Protein AF-A0A1A9VNK5-F1 (afdb_monomer)

Radius of gyration: 23.57 Å; Cα contacts (8 Å, |Δi|>4): 187; chains: 1; bounding box: 44×46×79 Å

Secondary structure (DSSP, 8-state):
----------------------------------HHHHHHS-PPP--THHHHHHHTTT-EEEEEEEEEEEEEETTEEEEEEEEEEEEE-SSSEEEEEE--BSSHHHHHHHHHHHH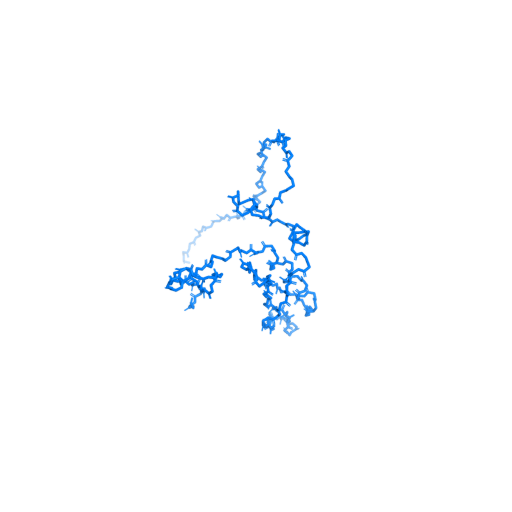HHT-EEPPEE-SSS--SS--EESS------TT-

Nearest PDB structures (foldseek):
  9f1c-assembly1_Ab  TM=9.960E-01  e=7.858E-16  Oryctolagus cuniculus
  7oyb-assembly1_C2  TM=9.937E-01  e=2.169E-15  Danio rerio
  7cpv-assembly1_SC  TM=9.924E-01  e=2.169E-15  Mus musculus
  7qiz-assembly1_EA  TM=9.984E-01  e=4.184E-15  Solanum lycopersicum
  6yal-assembly1_E  TM=9.822E-01  e=1.301E-14  Oryctolagus cuniculus

pLDDT: mean 79.2, std 21.65, range [33.06, 97.06]

Foldseek 3Di:
DDDDDDDDDDDPPDPPPPPDPDDPPPDPDDDPDDPVVCVVVVDQDDFLVVLCVHQVVQKDKDWPDKDWDWDQDPVGIQIKIWIWMWIDRVPFKIFIFIAIDSDPVVRSVNRVRRRSSRIDGADFADPDDGPDDGDHHPDDDDDDDPPD

InterPro domains:
  IPR000851 Small ribosomal subunit protein uS5 [PTHR13718] (36-147)
  IPR013810 Small ribosomal subunit protein uS5, N-terminal [PF00333] (59-123)
  IPR013810 Small ribosomal subunit protein uS5, N-terminal [PS50881] (59-122)
  IPR014721 Small ribosomal subunit protein uS5 domain 2-type fold, subgroup [G3DSA:3.30.230.10] (122-148)

Sequence (148 aa):
MADAASARGSFRAGFGSNGGRGGRGCGRGRGGGRREEVYLYSPPIKEFEIIDFFLGVALRDEVLKITPVQKPTHAGQRTRFKPFVATDDNNGRIGLGVKCNEEVATAIRGAIISAKLSLVPVQRGYWGNKIVKSHTVSCKVTGKCGSV

Solvent-accessible surface area (backbone atoms only — not comparable to full-atom values): 9484 Å² total; per-residue (Å²): 134,88,86,88,85,82,87,79,88,80,82,80,85,72,85,77,83,78,87,70,90,74,76,86,77,84,72,91,69,94,65,91,73,56,79,65,54,54,66,73,70,59,66,86,66,87,57,47,64,63,52,42,74,74,40,55,89,57,58,46,80,46,77,77,48,76,43,82,46,74,45,84,51,97,86,52,70,51,62,28,27,34,30,35,26,39,30,33,50,94,76,42,39,45,14,60,8,74,27,72,28,76,45,63,70,63,8,45,56,51,5,48,50,43,5,55,53,48,56,42,78,52,76,65,18,47,91,69,75,90,64,88,72,66,81,36,61,64,63,98,80,88,79,80,62,90,96,76

Structure (mmCIF, N/CA/C/O backbone):
data_AF-A0A1A9VNK5-F1
#
_entry.id   AF-A0A1A9VNK5-F1
#
loop_
_atom_site.group_PDB
_atom_site.id
_atom_site.type_symbol
_atom_site.label_atom_id
_atom_site.label_alt_id
_atom_site.label_comp_id
_atom_site.label_asym_id
_atom_site.label_entity_id
_atom_site.label_seq_id
_atom_site.pdbx_PDB_ins_code
_atom_site.Cartn_x
_atom_site.Cartn_y
_atom_site.Cartn_z
_atom_site.occupancy
_atom_site.B_iso_or_equiv
_atom_site.auth_seq_id
_atom_site.auth_comp_id
_atom_site.auth_asym_id
_atom_site.auth_atom_id
_atom_site.pdbx_PDB_model_num
ATOM 1 N N . MET A 1 1 ? 2.989 29.099 52.408 1.00 38.97 1 MET A N 1
ATOM 2 C CA . MET A 1 1 ? 4.457 29.231 52.375 1.00 38.97 1 MET A CA 1
ATOM 3 C C . MET A 1 1 ? 4.878 28.957 50.936 1.00 38.97 1 MET A C 1
ATOM 5 O O . MET A 1 1 ? 4.840 27.799 50.555 1.00 38.97 1 MET A O 1
ATOM 9 N N . ALA A 1 2 ? 5.130 30.049 50.187 1.00 41.69 2 ALA A N 1
ATOM 10 C CA . ALA A 1 2 ? 5.608 30.194 48.791 1.00 41.69 2 ALA A CA 1
ATOM 11 C C . ALA A 1 2 ? 4.803 29.504 47.658 1.00 41.69 2 ALA A C 1
ATOM 13 O O . ALA A 1 2 ? 4.429 28.350 47.785 1.00 41.69 2 ALA A O 1
ATOM 14 N N . ASP A 1 3 ? 4.538 30.082 46.484 1.00 35.25 3 ASP A N 1
ATOM 15 C CA . ASP A 1 3 ? 4.546 31.457 45.955 1.00 35.25 3 ASP A CA 1
ATOM 16 C C . ASP A 1 3 ? 3.762 31.427 44.613 1.00 35.25 3 ASP A C 1
ATOM 18 O O . ASP A 1 3 ? 3.520 30.355 44.053 1.00 35.25 3 ASP A O 1
ATOM 22 N N . ALA A 1 4 ? 3.337 32.585 44.115 1.00 42.12 4 ALA A N 1
ATOM 23 C CA . ALA A 1 4 ? 2.458 32.783 42.965 1.00 42.12 4 ALA A CA 1
ATOM 24 C C . ALA A 1 4 ? 3.218 33.157 41.673 1.00 42.12 4 ALA A C 1
ATOM 26 O O . ALA A 1 4 ? 4.243 33.821 41.737 1.00 42.12 4 ALA A O 1
ATOM 27 N N . ALA A 1 5 ? 2.662 32.811 40.499 1.00 43.41 5 ALA A N 1
ATOM 28 C CA . ALA A 1 5 ? 2.677 33.583 39.231 1.00 43.41 5 ALA A CA 1
ATOM 29 C C . ALA A 1 5 ? 2.078 32.705 38.107 1.00 43.41 5 ALA A C 1
ATOM 31 O O . ALA A 1 5 ? 2.566 31.618 37.833 1.00 43.41 5 ALA A O 1
ATOM 32 N N . SER A 1 6 ? 0.888 33.008 37.584 1.00 36.97 6 SER A N 1
ATOM 33 C CA . SER A 1 6 ? 0.555 34.000 36.543 1.00 36.97 6 SER A CA 1
ATOM 34 C C . SER A 1 6 ? 0.582 33.436 35.113 1.00 36.97 6 SER A C 1
ATOM 36 O O . SER A 1 6 ? 1.625 33.116 34.560 1.00 36.97 6 SER A O 1
ATOM 38 N N . ALA A 1 7 ? -0.629 33.368 34.551 1.00 44.34 7 ALA A N 1
ATOM 39 C CA . ALA A 1 7 ? -1.023 33.617 33.166 1.00 44.34 7 ALA A CA 1
ATOM 40 C C . ALA A 1 7 ? -0.146 33.093 32.010 1.00 44.34 7 ALA A C 1
ATOM 42 O O . ALA A 1 7 ? 0.951 33.581 31.758 1.00 44.34 7 ALA A O 1
ATOM 43 N N . ARG A 1 8 ? -0.773 32.302 31.128 1.00 39.28 8 ARG A N 1
ATOM 44 C CA . ARG A 1 8 ? -1.195 32.772 29.789 1.00 39.28 8 ARG A CA 1
ATOM 45 C C . ARG A 1 8 ? -1.955 31.675 29.045 1.00 39.28 8 ARG A C 1
ATOM 47 O O . ARG A 1 8 ? -1.444 30.584 28.810 1.00 39.28 8 ARG A O 1
ATOM 54 N N . GLY A 1 9 ? -3.179 32.005 28.638 1.00 37.31 9 GLY A N 1
ATOM 55 C CA . GLY A 1 9 ? -3.909 31.241 27.639 1.00 37.31 9 GLY A CA 1
ATOM 56 C C . GLY A 1 9 ? -3.105 31.179 26.344 1.00 37.31 9 GLY A C 1
ATOM 57 O O . GLY A 1 9 ? -2.589 32.189 25.870 1.00 37.31 9 GLY A O 1
ATOM 58 N N . SER A 1 10 ? -3.002 29.985 25.775 1.00 39.84 10 SER A N 1
ATOM 59 C CA . SER A 1 10 ? -2.460 29.796 24.436 1.00 39.84 10 SER A CA 1
ATOM 60 C C . SER A 1 10 ? -3.627 29.610 23.479 1.00 39.84 10 SER A C 1
ATOM 62 O O . SER A 1 10 ? -4.047 28.494 23.181 1.00 39.84 10 SER A O 1
ATOM 64 N N . PHE A 1 11 ? -4.161 30.735 23.004 1.00 37.94 11 PHE A N 1
ATOM 65 C CA . PHE A 1 11 ? -4.847 30.776 21.722 1.00 37.94 11 PHE A CA 1
ATOM 66 C C . PHE A 1 11 ? -3.911 30.183 20.660 1.00 37.94 11 PHE A C 1
ATOM 68 O O . PHE A 1 11 ? -2.847 30.731 20.383 1.00 37.94 11 PHE A O 1
ATOM 75 N N . ARG A 1 12 ? -4.317 29.078 20.033 1.00 36.19 12 ARG A N 1
ATOM 76 C CA . ARG A 1 12 ? -3.817 28.687 18.709 1.00 36.19 12 ARG A CA 1
ATOM 77 C C . ARG A 1 12 ? -4.973 28.702 17.715 1.00 36.19 12 ARG A C 1
ATOM 79 O O . ARG A 1 12 ? -5.332 27.699 17.113 1.00 36.19 12 ARG A O 1
ATOM 86 N N . ALA A 1 13 ? -5.539 29.893 17.543 1.00 37.50 13 ALA A N 1
ATOM 87 C CA . ALA A 1 13 ? -6.076 30.293 16.255 1.00 37.50 13 ALA A CA 1
ATOM 88 C C . ALA A 1 13 ? -4.872 30.677 15.385 1.00 37.50 13 ALA A C 1
ATOM 90 O O . ALA A 1 13 ? -4.235 31.704 15.591 1.00 37.50 13 ALA A O 1
ATOM 91 N N . GLY A 1 14 ? -4.522 29.790 14.463 1.00 33.06 14 GLY A N 1
ATOM 92 C CA . GLY A 1 14 ? -3.536 30.023 13.417 1.00 33.06 14 GLY A CA 1
ATOM 93 C C . GLY A 1 14 ? -4.139 29.586 12.095 1.00 33.06 14 GLY A C 1
ATOM 94 O O . GLY A 1 14 ? -3.686 28.611 11.503 1.00 33.06 14 GLY A O 1
ATOM 95 N N . PHE A 1 15 ? -5.205 30.270 11.671 1.00 39.38 15 PHE A N 1
ATOM 96 C CA . PHE A 1 15 ? -5.666 30.247 10.286 1.00 39.38 15 PHE A CA 1
ATOM 97 C C . PHE A 1 15 ? -4.576 30.930 9.454 1.00 39.38 15 PHE A C 1
ATOM 99 O O . PHE A 1 15 ? -4.556 32.146 9.285 1.00 39.38 15 PHE A O 1
ATOM 106 N N . GLY A 1 16 ? -3.600 30.139 9.015 1.00 33.81 16 GLY A N 1
ATOM 107 C CA . GLY A 1 16 ? -2.588 30.568 8.065 1.00 33.81 16 GLY A CA 1
ATOM 108 C C . GLY A 1 16 ? -3.236 30.765 6.703 1.00 33.81 16 GLY A C 1
ATOM 109 O O . GLY A 1 16 ? -3.344 29.829 5.914 1.00 33.81 16 GLY A O 1
ATOM 110 N N . SER A 1 17 ? -3.670 31.990 6.432 1.00 47.28 17 SER A N 1
ATOM 111 C CA . SER A 1 17 ? -3.918 32.490 5.089 1.00 47.28 17 SER A CA 1
ATOM 112 C C . SER A 1 17 ? -2.603 32.469 4.310 1.00 47.28 17 SER A C 1
ATOM 114 O O . SER A 1 17 ? -1.828 33.420 4.381 1.00 47.28 17 SER A O 1
ATOM 116 N N . ASN A 1 18 ? -2.342 31.391 3.567 1.00 42.06 18 ASN A N 1
ATOM 117 C CA . ASN A 1 18 ? -1.292 31.390 2.553 1.00 42.06 18 ASN A CA 1
ATOM 118 C C . ASN A 1 18 ? -1.931 31.553 1.172 1.00 42.06 18 ASN A C 1
ATOM 120 O O . ASN A 1 18 ? -2.059 30.621 0.380 1.00 42.06 18 ASN A O 1
ATOM 124 N N . GLY A 1 19 ? -2.382 32.783 0.923 1.00 41.88 19 GLY A N 1
ATOM 125 C CA . GLY A 1 19 ? -2.683 33.288 -0.408 1.00 41.88 19 GLY A CA 1
ATOM 126 C C . GLY A 1 19 ? -1.381 33.528 -1.166 1.00 41.88 19 GLY A C 1
ATOM 127 O O . GLY A 1 19 ? -0.920 34.658 -1.267 1.00 41.88 19 GLY A O 1
ATOM 128 N N . GLY A 1 20 ? -0.788 32.457 -1.690 1.00 38.09 20 GLY A N 1
ATOM 129 C CA . GLY A 1 20 ? 0.309 32.514 -2.649 1.00 38.09 20 GLY A CA 1
ATOM 130 C C . GLY A 1 20 ? -0.223 32.238 -4.049 1.00 38.09 20 GLY A C 1
ATOM 131 O O . GLY A 1 20 ? -0.506 31.094 -4.395 1.00 38.09 20 GLY A O 1
ATOM 132 N N . ARG A 1 21 ? -0.379 33.294 -4.852 1.00 47.50 21 ARG A N 1
ATOM 133 C CA . ARG A 1 21 ? -0.695 33.225 -6.285 1.00 47.50 21 ARG A CA 1
ATOM 134 C C . ARG A 1 21 ? 0.437 32.497 -7.025 1.00 47.50 21 ARG A C 1
ATOM 136 O O . ARG A 1 21 ? 1.391 33.127 -7.463 1.00 47.50 21 ARG A O 1
ATOM 143 N N . GLY A 1 22 ? 0.330 31.179 -7.168 1.00 38.03 22 GLY A N 1
ATOM 144 C CA . GLY A 1 22 ? 1.137 30.398 -8.106 1.00 38.03 22 GLY A CA 1
ATOM 145 C C . GLY A 1 22 ? 0.503 30.467 -9.491 1.00 38.03 22 GLY A C 1
ATOM 146 O O . GLY A 1 22 ? -0.639 30.050 -9.666 1.00 38.03 22 GLY A O 1
ATOM 147 N N . GLY A 1 23 ? 1.209 31.076 -10.443 1.00 39.81 23 GLY A N 1
ATOM 148 C CA . GLY A 1 23 ? 0.720 31.392 -11.781 1.00 39.81 23 GLY A CA 1
ATOM 149 C C . GLY A 1 23 ? 0.038 30.227 -12.498 1.00 39.81 23 GLY A C 1
ATOM 150 O O . GLY A 1 23 ? 0.507 29.090 -12.489 1.00 39.81 23 GLY A O 1
ATOM 151 N N . ARG A 1 24 ? -1.061 30.557 -13.185 1.00 43.25 24 ARG A N 1
ATOM 152 C CA . ARG A 1 24 ? -1.613 29.749 -14.271 1.00 43.25 24 ARG A CA 1
ATOM 153 C C . ARG A 1 24 ? -0.538 29.631 -15.347 1.00 43.25 24 ARG A C 1
ATOM 155 O O . ARG A 1 24 ? -0.402 30.509 -16.192 1.00 43.25 24 ARG A O 1
ATOM 162 N N . GLY A 1 25 ? 0.237 28.556 -15.289 1.00 35.00 25 GLY A N 1
ATOM 163 C CA . GLY A 1 25 ? 1.074 28.123 -16.392 1.00 35.00 25 GLY A CA 1
ATOM 164 C C . GLY A 1 25 ? 0.174 27.627 -17.514 1.00 35.00 25 GLY A C 1
ATOM 165 O O . GLY A 1 25 ? -0.201 26.460 -17.555 1.00 35.00 25 GLY A O 1
ATOM 166 N N . CYS A 1 26 ? -0.201 28.527 -18.419 1.00 38.31 26 CYS A N 1
ATOM 167 C CA . CYS A 1 26 ? -0.694 28.183 -19.745 1.00 38.31 26 CYS A CA 1
ATOM 168 C C . CYS A 1 26 ? 0.441 27.517 -20.538 1.00 38.31 26 CYS A C 1
ATOM 170 O O . CYS A 1 26 ? 1.117 28.150 -21.340 1.00 38.31 26 CYS A O 1
ATOM 172 N N . GLY A 1 27 ? 0.642 26.224 -20.300 1.00 37.56 27 GLY A N 1
ATOM 173 C CA . GLY A 1 27 ? 1.385 25.331 -21.177 1.00 37.56 27 GLY A CA 1
ATOM 174 C C . GLY A 1 27 ? 0.402 24.580 -22.062 1.00 37.56 27 GLY A C 1
ATOM 175 O O . GLY A 1 27 ? -0.044 23.491 -21.716 1.00 37.56 27 GLY A O 1
ATOM 176 N N . ARG A 1 28 ? 0.030 25.161 -23.207 1.00 47.16 28 ARG A N 1
ATOM 177 C CA . ARG A 1 28 ? -0.525 24.369 -24.309 1.00 47.16 28 ARG A CA 1
ATOM 178 C C . ARG A 1 28 ? 0.592 23.453 -24.804 1.00 47.16 28 ARG A C 1
ATOM 180 O O . ARG A 1 28 ? 1.522 23.922 -25.447 1.00 47.16 28 ARG A O 1
ATOM 187 N N . GLY A 1 29 ? 0.481 22.165 -24.516 1.00 35.88 29 GLY A N 1
ATOM 188 C CA . GLY A 1 29 ? 1.389 21.140 -25.010 1.00 35.88 29 GLY A CA 1
ATOM 189 C C . GLY A 1 29 ? 0.609 19.859 -25.236 1.00 35.88 29 GLY A C 1
ATOM 190 O O . GLY A 1 29 ? 0.185 19.205 -24.292 1.00 35.88 29 GLY A O 1
ATOM 191 N N . ARG A 1 30 ? 0.365 19.544 -26.506 1.00 50.28 30 ARG A N 1
ATOM 192 C CA . ARG A 1 30 ? -0.167 18.258 -26.952 1.00 50.28 30 ARG A CA 1
ATOM 193 C C . ARG A 1 30 ? 0.720 17.142 -26.399 1.00 50.28 30 ARG A C 1
ATOM 195 O O . ARG A 1 30 ? 1.907 17.115 -26.700 1.00 50.28 30 ARG A O 1
ATOM 202 N N . GLY A 1 31 ? 0.139 16.203 -25.672 1.00 39.22 31 GLY A N 1
ATOM 203 C CA . GLY A 1 31 ? 0.832 14.993 -25.261 1.00 39.22 31 GLY A CA 1
ATOM 204 C C . GLY A 1 31 ? -0.197 13.983 -24.808 1.00 39.22 31 GLY A C 1
ATOM 205 O O . GLY A 1 31 ? -0.764 14.124 -23.731 1.00 39.22 31 GLY A O 1
ATOM 206 N N . GLY A 1 32 ? -0.470 12.973 -25.632 1.00 43.72 32 GLY A N 1
ATOM 207 C CA . GLY A 1 32 ? -0.996 11.718 -25.107 1.00 43.72 32 GLY A CA 1
ATOM 208 C C . GLY A 1 32 ? 0.073 11.165 -24.171 1.00 43.72 32 GLY A C 1
ATOM 209 O O . GLY A 1 32 ? 0.999 10.500 -24.632 1.00 43.72 32 GLY A O 1
ATOM 210 N N . GLY A 1 33 ? 0.010 11.575 -22.902 1.00 46.78 33 GLY A N 1
ATOM 211 C CA . GLY A 1 33 ? 1.066 11.380 -21.917 1.00 46.78 33 GLY A CA 1
ATOM 212 C C . GLY A 1 33 ? 1.321 9.896 -21.736 1.00 46.78 33 GLY A C 1
ATOM 213 O O . GLY A 1 33 ? 0.445 9.144 -21.302 1.00 46.78 33 GLY A O 1
ATOM 214 N N . ARG A 1 34 ? 2.518 9.451 -22.115 1.00 62.47 34 ARG A N 1
ATOM 215 C CA . ARG A 1 34 ? 2.948 8.087 -21.818 1.00 62.47 34 ARG A CA 1
ATOM 216 C C . ARG A 1 34 ? 3.104 7.983 -20.308 1.00 62.47 34 ARG A C 1
ATOM 218 O O . ARG A 1 34 ? 3.606 8.894 -19.661 1.00 62.47 34 ARG A O 1
ATOM 225 N N . ARG A 1 35 ? 2.700 6.846 -19.750 1.00 67.06 35 ARG A N 1
ATOM 226 C CA . ARG A 1 35 ? 2.676 6.567 -18.302 1.00 67.06 35 ARG A CA 1
ATOM 227 C C . ARG A 1 35 ? 4.013 6.845 -17.603 1.00 67.06 35 ARG A C 1
ATOM 229 O O . ARG A 1 35 ? 4.033 7.132 -16.415 1.00 67.06 35 ARG A O 1
ATOM 236 N N . GLU A 1 36 ? 5.125 6.748 -18.331 1.00 72.06 36 GLU A N 1
ATOM 237 C CA . GLU A 1 36 ? 6.475 7.025 -17.828 1.00 72.06 36 GLU A CA 1
ATOM 238 C C . GLU A 1 36 ? 6.718 8.506 -17.499 1.00 72.06 36 GLU A C 1
ATOM 240 O O . GLU A 1 36 ? 7.490 8.810 -16.596 1.00 72.06 36 GLU A O 1
ATOM 245 N N . GLU A 1 37 ? 6.028 9.431 -18.164 1.00 76.69 37 GLU A N 1
ATOM 246 C CA . GLU A 1 37 ? 6.216 10.875 -17.994 1.00 76.69 37 GLU A CA 1
ATOM 247 C C . GLU A 1 37 ? 5.823 11.358 -16.589 1.00 76.69 37 GLU A C 1
ATOM 249 O O . GLU A 1 37 ? 6.484 12.220 -16.005 1.00 76.69 37 GLU A O 1
ATOM 254 N N . VAL A 1 38 ? 4.806 10.721 -16.001 1.00 83.12 38 VAL A N 1
ATOM 255 C CA . VAL A 1 38 ? 4.357 10.974 -14.623 1.00 83.12 38 VAL A CA 1
ATOM 256 C C . VAL A 1 38 ? 5.449 10.617 -13.611 1.00 83.12 38 VAL A C 1
ATOM 258 O O . VAL A 1 38 ? 5.593 11.284 -12.594 1.00 83.12 38 VAL A O 1
ATOM 261 N N . TYR A 1 39 ? 6.268 9.604 -13.883 1.00 82.38 39 TYR A N 1
ATOM 262 C CA . TYR A 1 39 ? 7.369 9.250 -12.986 1.00 82.38 39 TYR A CA 1
ATOM 263 C C . TYR A 1 39 ? 8.609 10.115 -13.224 1.00 82.38 39 TYR A C 1
ATOM 265 O O . TYR A 1 39 ? 9.337 10.407 -12.279 1.00 82.38 39 TYR A O 1
ATOM 273 N N . LEU A 1 40 ? 8.828 10.577 -14.460 1.00 86.50 40 LEU A N 1
ATOM 274 C CA . LEU A 1 40 ? 9.974 11.418 -14.814 1.00 86.50 40 LEU A CA 1
ATOM 275 C C . LEU A 1 40 ? 9.891 12.815 -14.193 1.00 86.50 40 LEU A C 1
ATOM 277 O O . LEU A 1 40 ? 10.866 13.285 -13.612 1.00 86.50 40 LEU A O 1
ATOM 281 N N . TYR A 1 41 ? 8.732 13.470 -14.282 1.00 85.25 41 TYR A N 1
ATOM 282 C CA . TYR A 1 41 ? 8.554 14.827 -13.752 1.00 85.25 41 TYR A CA 1
ATOM 283 C C . TYR A 1 41 ? 8.082 14.861 -12.295 1.00 85.25 41 TYR A C 1
ATOM 285 O O . TYR A 1 41 ? 7.947 15.938 -11.717 1.00 85.25 41 TYR A O 1
ATOM 293 N N . SER A 1 42 ? 7.821 13.690 -11.701 1.00 83.12 42 SER A N 1
ATOM 294 C CA . SER A 1 42 ? 7.344 13.527 -10.322 1.00 83.12 42 SER A CA 1
ATOM 295 C C . SER A 1 42 ? 6.171 14.443 -9.893 1.00 83.12 42 SER A C 1
ATOM 297 O O . SER A 1 42 ? 6.166 14.906 -8.746 1.00 83.12 42 SER A O 1
ATOM 299 N N . PRO A 1 43 ? 5.152 14.743 -10.735 1.00 87.25 43 PRO A N 1
ATOM 300 C CA . PRO A 1 43 ? 3.941 15.391 -10.250 1.00 87.25 43 PRO A CA 1
ATOM 301 C C . PRO A 1 43 ? 3.233 14.517 -9.196 1.00 87.25 43 PRO A C 1
ATOM 303 O O . PRO A 1 43 ? 3.129 13.300 -9.362 1.00 87.25 43 PRO A O 1
ATOM 306 N N . PRO A 1 44 ? 2.697 15.114 -8.117 1.00 87.50 44 PRO A N 1
ATOM 307 C CA . PRO A 1 44 ? 1.959 14.365 -7.109 1.00 87.50 44 PRO A CA 1
ATOM 308 C C . PRO A 1 44 ? 0.624 13.859 -7.672 1.00 87.50 44 PRO A C 1
ATOM 310 O O . PRO A 1 44 ? -0.247 14.654 -8.031 1.00 87.50 44 PRO A O 1
ATOM 313 N N . ILE A 1 45 ? 0.437 12.537 -7.691 1.00 88.44 45 ILE A N 1
ATOM 314 C CA . ILE A 1 45 ? -0.821 11.896 -8.091 1.00 88.44 45 ILE A CA 1
ATOM 315 C C . ILE A 1 45 ? -1.809 11.989 -6.924 1.00 88.44 45 ILE A C 1
ATOM 317 O O . ILE A 1 45 ? -1.555 11.471 -5.837 1.00 88.44 45 ILE A O 1
ATOM 321 N N . LYS A 1 46 ? -2.935 12.673 -7.136 1.00 89.56 46 LYS A N 1
ATOM 322 C CA . LYS A 1 46 ? -3.981 12.868 -6.112 1.00 89.56 46 LYS A CA 1
ATOM 323 C C . LYS A 1 46 ? -5.279 12.122 -6.410 1.00 89.56 46 LYS A C 1
ATOM 325 O O . LYS A 1 46 ? -6.113 11.981 -5.522 1.00 89.56 46 LYS A O 1
ATOM 330 N N . GLU A 1 47 ? -5.431 11.634 -7.634 1.00 91.62 47 GLU A N 1
ATOM 331 C CA . GLU A 1 47 ? -6.636 10.979 -8.132 1.00 91.62 47 GLU A CA 1
ATOM 332 C C . 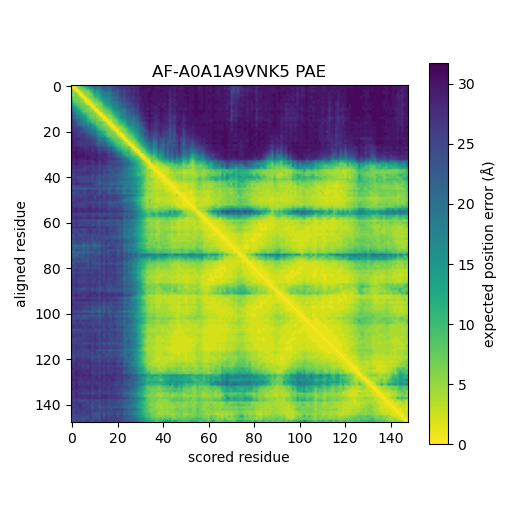GLU A 1 47 ? -6.282 9.560 -8.578 1.00 91.62 47 GLU A C 1
ATOM 334 O O . GLU A 1 47 ? -5.338 9.355 -9.343 1.00 91.62 47 GLU A O 1
ATOM 339 N N . PHE A 1 48 ? -7.023 8.567 -8.082 1.00 90.25 48 PHE A N 1
ATOM 340 C CA . PHE A 1 48 ? -6.782 7.161 -8.422 1.00 90.25 48 PHE A CA 1
ATOM 341 C C . PHE A 1 48 ? -7.248 6.824 -9.848 1.00 90.25 48 PHE A C 1
ATOM 343 O O . PHE A 1 48 ? -6.711 5.914 -10.472 1.00 90.25 48 PHE A O 1
ATOM 350 N N . GLU A 1 49 ? -8.197 7.595 -10.383 1.00 91.56 49 GLU A N 1
ATOM 351 C CA . GLU A 1 49 ? -8.761 7.441 -11.729 1.00 91.56 49 GLU A CA 1
ATOM 352 C C . GLU A 1 49 ? -7.696 7.592 -12.821 1.00 91.56 49 GLU A C 1
ATOM 354 O O . GLU A 1 49 ? -7.756 6.919 -13.846 1.00 91.56 49 GLU A O 1
ATOM 359 N N . ILE A 1 50 ? -6.664 8.407 -12.575 1.00 88.69 50 ILE A N 1
ATOM 360 C CA . ILE A 1 50 ? -5.514 8.563 -13.475 1.00 88.69 50 ILE A CA 1
ATOM 361 C C . ILE A 1 50 ? -4.808 7.213 -13.670 1.00 88.69 50 ILE A C 1
ATOM 363 O O . ILE A 1 50 ? -4.442 6.844 -14.784 1.00 88.69 50 ILE A O 1
ATOM 367 N N . ILE A 1 51 ? -4.641 6.445 -12.594 1.00 87.88 51 ILE A N 1
ATOM 368 C CA . ILE A 1 51 ? -3.976 5.139 -12.635 1.00 87.88 51 ILE A CA 1
ATOM 369 C C . ILE A 1 51 ? -4.878 4.092 -13.284 1.00 87.88 51 ILE A C 1
ATOM 371 O O . ILE A 1 51 ? -4.387 3.273 -14.059 1.00 87.88 51 ILE A O 1
ATOM 375 N N . ASP A 1 52 ? -6.188 4.166 -13.052 1.00 88.31 52 ASP A N 1
ATOM 376 C CA . ASP A 1 52 ? -7.161 3.282 -13.698 1.00 88.31 52 ASP A CA 1
ATOM 377 C C . ASP A 1 52 ? -7.245 3.529 -15.209 1.00 88.31 52 ASP A C 1
ATOM 379 O O . ASP A 1 52 ? -7.264 2.574 -15.986 1.00 88.31 52 ASP A O 1
ATOM 383 N N . PHE A 1 53 ? -7.179 4.789 -15.647 1.00 87.06 53 PHE A N 1
ATOM 384 C CA . PHE A 1 53 ? -7.098 5.144 -17.065 1.00 87.06 53 PHE A CA 1
ATOM 385 C C . PHE A 1 53 ? -5.856 4.544 -17.736 1.00 87.06 53 PHE A C 1
ATOM 387 O O . PHE A 1 53 ? -5.907 4.070 -18.872 1.00 87.06 53 PHE A O 1
ATOM 394 N N . PHE A 1 54 ? -4.726 4.535 -17.032 1.00 82.88 54 PHE A N 1
ATOM 395 C CA . PHE A 1 54 ? -3.478 4.032 -17.583 1.00 82.88 54 PHE A CA 1
ATOM 396 C C . PHE A 1 54 ? -3.333 2.508 -17.505 1.00 82.88 54 PHE A C 1
ATOM 398 O O . PHE A 1 54 ? -2.805 1.910 -18.442 1.00 82.88 54 PHE A O 1
ATOM 405 N N . LEU A 1 55 ? -3.742 1.875 -16.406 1.00 81.06 55 LEU A N 1
ATOM 406 C CA . LEU A 1 55 ? -3.365 0.499 -16.055 1.00 81.06 55 LEU A CA 1
ATOM 407 C C . LEU A 1 55 ? -4.555 -0.395 -15.670 1.00 81.06 55 LEU A C 1
ATOM 409 O O . LEU A 1 55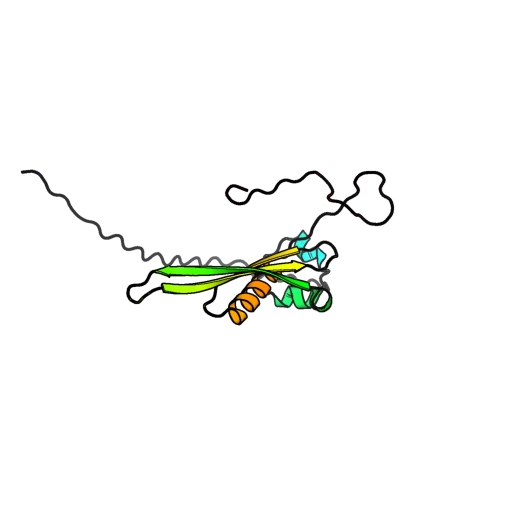 ? -4.340 -1.563 -15.349 1.00 81.06 55 LEU A O 1
ATOM 413 N N . GLY A 1 56 ? -5.793 0.106 -15.727 1.00 74.00 56 GLY A N 1
ATOM 414 C CA . GLY A 1 56 ? -6.969 -0.514 -15.101 1.00 74.00 56 GLY A CA 1
ATOM 415 C C . GLY A 1 56 ? -7.265 -1.970 -15.476 1.00 74.00 56 GLY A C 1
ATOM 416 O O . GLY A 1 56 ? -7.849 -2.686 -14.676 1.00 74.00 56 GLY A O 1
ATOM 417 N N . VAL A 1 57 ? -6.833 -2.446 -16.649 1.00 74.69 57 VAL A N 1
ATOM 418 C CA . VAL A 1 57 ? -7.053 -3.844 -17.084 1.00 74.69 57 VAL A CA 1
ATOM 419 C C . VAL A 1 57 ? -5.987 -4.808 -16.540 1.00 74.69 57 VAL A C 1
ATOM 421 O O . VAL A 1 57 ? -6.228 -6.007 -16.439 1.00 74.69 57 VAL A O 1
ATOM 424 N N . ALA A 1 58 ? -4.797 -4.306 -16.205 1.00 83.19 58 ALA A N 1
ATOM 425 C CA . ALA A 1 58 ? -3.647 -5.125 -15.815 1.00 83.19 58 ALA A CA 1
ATOM 426 C C . ALA A 1 58 ? -3.380 -5.138 -14.302 1.00 83.19 58 ALA A C 1
ATOM 428 O O . ALA A 1 58 ? -2.586 -5.957 -13.841 1.00 83.19 58 ALA A O 1
ATOM 429 N N . LEU A 1 59 ? -4.011 -4.235 -13.547 1.00 87.62 59 LEU A N 1
ATOM 430 C CA . LEU A 1 59 ? -3.839 -4.129 -12.101 1.00 87.62 59 LEU A CA 1
ATOM 431 C C . LEU A 1 59 ? -4.521 -5.294 -11.384 1.00 87.62 59 LEU A C 1
ATOM 433 O O . LEU A 1 59 ? -5.706 -5.561 -11.582 1.00 87.62 59 LEU A O 1
ATOM 437 N N . ARG A 1 60 ? -3.756 -5.967 -10.529 1.00 90.69 60 ARG A N 1
ATOM 438 C CA . ARG A 1 60 ? -4.246 -6.955 -9.573 1.00 90.69 60 ARG A CA 1
ATOM 439 C C . ARG A 1 60 ? -4.179 -6.354 -8.181 1.00 90.69 60 ARG A C 1
ATOM 441 O O . ARG A 1 60 ? -3.178 -5.742 -7.822 1.00 90.69 60 ARG A O 1
ATOM 448 N N . ASP A 1 61 ? -5.249 -6.548 -7.424 1.00 92.75 61 ASP A N 1
ATOM 449 C CA . ASP A 1 61 ? -5.362 -6.107 -6.040 1.00 92.75 61 ASP A CA 1
ATOM 450 C C . ASP A 1 61 ? -5.403 -7.339 -5.133 1.00 92.75 61 ASP A C 1
ATOM 452 O O . ASP A 1 61 ? -6.290 -8.186 -5.258 1.00 92.75 61 ASP A O 1
ATOM 456 N N . GLU A 1 62 ? -4.464 -7.430 -4.196 1.00 94.00 62 GLU A N 1
ATOM 457 C CA . GLU A 1 62 ? -4.368 -8.525 -3.235 1.00 94.00 62 GLU A CA 1
ATOM 458 C C . GLU A 1 62 ? -4.416 -7.996 -1.798 1.00 94.00 62 GLU A C 1
ATOM 460 O O . GLU A 1 62 ? -3.704 -7.065 -1.410 1.00 94.00 62 GLU A O 1
ATOM 465 N N . VAL A 1 63 ? -5.267 -8.602 -0.967 1.00 94.75 63 VAL A N 1
ATOM 466 C CA . VAL A 1 63 ? -5.350 -8.279 0.462 1.00 94.75 63 VAL A CA 1
ATOM 467 C C . VAL A 1 63 ? -4.348 -9.148 1.214 1.00 94.75 63 VAL A C 1
ATOM 469 O O . VAL A 1 63 ? -4.531 -10.355 1.326 1.00 94.75 63 VAL A O 1
ATOM 472 N N . LEU A 1 64 ? -3.308 -8.528 1.773 1.00 95.06 64 LEU A N 1
ATOM 473 C CA . LEU A 1 64 ? -2.238 -9.232 2.484 1.00 95.06 64 LEU A CA 1
ATOM 474 C C . LEU A 1 64 ? -2.693 -9.711 3.866 1.00 95.06 64 LEU A C 1
ATOM 476 O O . LEU A 1 64 ? -2.529 -10.869 4.240 1.00 95.06 64 LEU A O 1
ATOM 480 N N . LYS A 1 65 ? -3.236 -8.790 4.667 1.00 95.12 65 LYS A N 1
ATOM 481 C CA . LYS A 1 65 ? -3.695 -9.067 6.031 1.00 95.12 65 LYS A CA 1
ATOM 482 C C . LYS A 1 65 ? -4.741 -8.052 6.448 1.00 95.12 65 LYS A C 1
ATOM 484 O O . LYS A 1 65 ? -4.632 -6.870 6.131 1.00 95.12 65 LYS A O 1
ATOM 489 N N . ILE A 1 66 ? -5.710 -8.500 7.236 1.00 95.69 66 ILE A N 1
ATOM 490 C CA . ILE A 1 66 ? -6.669 -7.630 7.912 1.00 95.69 66 ILE A CA 1
ATOM 491 C C . ILE A 1 66 ? -6.363 -7.689 9.404 1.00 95.69 66 ILE A C 1
ATOM 493 O O . ILE A 1 66 ? -6.436 -8.757 10.010 1.00 95.69 66 ILE A O 1
ATOM 497 N N . THR A 1 67 ? -5.989 -6.559 10.006 1.00 95.69 67 THR A N 1
ATOM 498 C CA . THR A 1 67 ? -5.784 -6.478 11.456 1.00 95.69 67 THR A CA 1
ATOM 499 C C . THR A 1 67 ? -6.937 -5.728 12.123 1.00 95.69 67 THR A C 1
ATOM 501 O O . THR A 1 67 ? -7.234 -4.594 11.738 1.00 95.69 67 THR A O 1
ATOM 504 N N . PRO A 1 68 ? -7.609 -6.317 13.129 1.00 96.00 68 PRO A N 1
ATOM 505 C CA . PRO A 1 68 ? -8.523 -5.561 13.970 1.00 96.00 68 PRO A CA 1
ATOM 506 C C . PRO A 1 68 ? -7.710 -4.671 14.918 1.00 96.00 68 PRO A C 1
ATOM 508 O O . PRO A 1 68 ? -6.789 -5.127 15.593 1.00 96.00 68 PRO A O 1
ATOM 511 N N . VAL A 1 69 ? -8.050 -3.390 14.970 1.00 95.00 69 VAL A N 1
ATOM 512 C CA . VAL A 1 69 ? -7.479 -2.398 15.883 1.00 95.00 69 VAL A CA 1
ATOM 513 C C . VAL A 1 69 ? -8.589 -1.950 16.822 1.00 95.00 69 VAL A C 1
ATOM 515 O O . VAL A 1 69 ? -9.657 -1.541 16.369 1.00 95.00 69 VAL A O 1
ATOM 518 N N . GLN A 1 70 ? -8.353 -2.039 18.127 1.00 95.19 70 GLN A N 1
ATOM 519 C CA . GLN A 1 70 ? -9.371 -1.774 19.143 1.00 95.19 70 GLN A CA 1
ATOM 520 C C . GLN A 1 70 ? -8.979 -0.543 19.955 1.00 95.19 70 GLN A C 1
ATOM 522 O O . GLN A 1 70 ? -7.849 -0.446 20.433 1.00 95.19 70 GLN A O 1
ATOM 527 N N . LYS A 1 71 ? -9.904 0.412 20.086 1.00 94.12 71 LYS A N 1
ATOM 528 C CA . LYS A 1 71 ? -9.757 1.563 20.974 1.00 94.12 71 LYS A CA 1
ATOM 529 C C . LYS A 1 71 ? -10.677 1.370 22.184 1.00 94.12 71 LYS A C 1
ATOM 531 O O . LYS A 1 71 ? -11.892 1.302 21.982 1.00 94.12 71 LYS A O 1
ATOM 536 N N . PRO A 1 72 ? -10.145 1.350 23.416 1.00 96.62 72 PRO A N 1
ATOM 537 C CA . PRO A 1 72 ? -10.979 1.306 24.608 1.00 96.62 72 PRO A CA 1
ATOM 538 C C . PRO A 1 72 ? -11.812 2.578 24.731 1.00 96.62 72 PRO A C 1
ATOM 540 O O . PRO A 1 72 ? -11.342 3.689 24.466 1.00 96.62 72 PRO A O 1
ATOM 543 N N . THR A 1 73 ? -13.069 2.402 25.119 1.00 95.31 73 THR A N 1
ATOM 544 C CA . THR A 1 73 ? -14.026 3.474 25.394 1.00 95.31 73 THR A CA 1
ATOM 545 C C . THR A 1 73 ? -14.718 3.214 26.730 1.00 95.31 73 THR A C 1
ATOM 547 O O . THR A 1 73 ? -14.589 2.135 27.302 1.00 95.31 73 THR A O 1
ATOM 550 N N . HIS A 1 74 ? -15.462 4.198 27.238 1.00 95.00 74 HIS A N 1
ATOM 551 C CA . HIS A 1 74 ? -16.210 4.043 28.490 1.00 95.00 74 HIS A CA 1
ATOM 552 C C . HIS A 1 74 ? -17.291 2.949 28.396 1.00 95.00 74 HIS A C 1
ATOM 554 O O . HIS A 1 74 ? -17.565 2.259 29.370 1.00 95.00 74 HIS A O 1
ATOM 560 N N . ALA A 1 75 ? -17.870 2.753 27.207 1.00 91.25 75 ALA A N 1
ATOM 561 C CA . ALA A 1 75 ? -18.866 1.723 26.926 1.00 91.25 75 ALA A CA 1
ATOM 562 C C . ALA A 1 75 ? -18.265 0.602 26.054 1.00 91.25 75 ALA A C 1
ATOM 564 O O . ALA A 1 75 ? -18.685 0.379 24.922 1.00 91.25 75 ALA A O 1
ATOM 565 N N . GLY A 1 76 ? -17.241 -0.085 26.569 1.00 93.00 76 GLY A N 1
ATOM 566 C CA . GLY A 1 76 ? -16.608 -1.223 25.892 1.00 93.00 76 GLY A CA 1
ATOM 567 C C . GLY A 1 76 ? -15.511 -0.832 24.894 1.00 93.00 76 GLY A C 1
ATOM 568 O O . 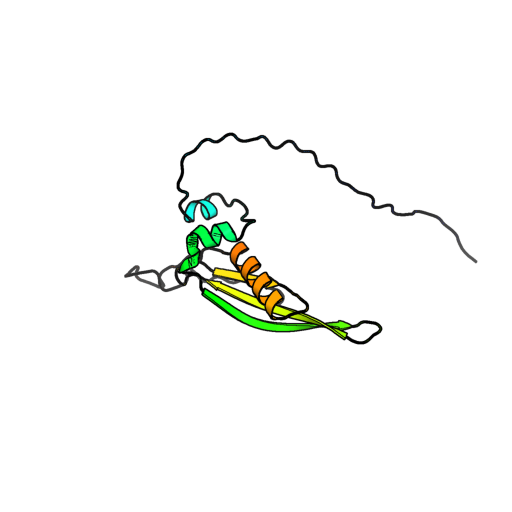GLY A 1 76 ? -14.820 0.174 25.060 1.00 93.00 76 GLY A O 1
ATOM 569 N N . GLN A 1 77 ? -15.303 -1.650 23.861 1.00 92.44 77 GLN A N 1
ATOM 570 C CA . GLN A 1 77 ? -14.227 -1.470 22.878 1.00 92.44 77 GLN A CA 1
ATOM 571 C C . GLN A 1 77 ? -14.796 -1.015 21.531 1.00 92.44 77 GLN A C 1
ATOM 573 O O . GLN A 1 77 ? -15.659 -1.683 20.967 1.00 92.44 77 GLN A O 1
ATOM 578 N N . ARG A 1 78 ? -14.272 0.081 20.967 1.00 93.88 78 ARG A N 1
ATO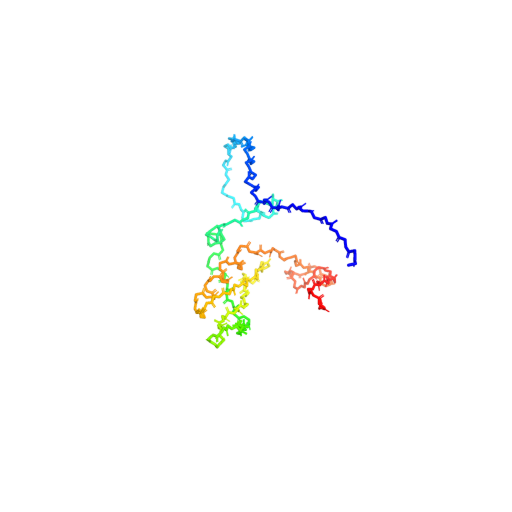M 579 C CA . ARG A 1 78 ? -14.555 0.467 19.578 1.00 93.88 78 ARG A CA 1
ATOM 580 C C . ARG A 1 78 ? -13.538 -0.201 18.664 1.00 93.88 78 ARG A C 1
ATOM 582 O O . ARG A 1 78 ? -12.361 0.168 18.662 1.00 93.88 78 ARG A O 1
ATOM 589 N N . THR A 1 79 ? -13.988 -1.179 17.892 1.00 94.50 79 THR A N 1
ATOM 590 C CA . THR A 1 79 ? -13.152 -1.916 16.943 1.00 94.50 79 THR A CA 1
ATOM 591 C C . THR A 1 79 ? -13.175 -1.246 15.568 1.00 94.50 79 THR A C 1
ATOM 593 O O . THR A 1 79 ? -14.174 -0.675 15.138 1.00 94.50 79 THR A O 1
ATOM 596 N N . ARG A 1 80 ? -12.034 -1.267 14.879 1.00 96.31 80 ARG A N 1
ATOM 597 C CA . ARG A 1 80 ? -11.895 -0.905 13.464 1.00 96.31 80 ARG A CA 1
ATOM 598 C C . ARG A 1 80 ? -11.028 -1.934 12.767 1.00 96.31 80 ARG A C 1
ATOM 600 O O . ARG A 1 80 ? -10.156 -2.535 13.388 1.00 96.31 80 ARG A O 1
ATOM 607 N N . PHE A 1 81 ? -11.206 -2.088 11.467 1.00 96.56 81 PHE A N 1
ATOM 608 C CA . PHE A 1 81 ? -10.399 -2.987 10.655 1.00 96.56 81 PHE A CA 1
ATOM 609 C C . PHE A 1 81 ? -9.380 -2.195 9.853 1.00 96.56 81 PHE A C 1
ATOM 611 O O . PHE A 1 81 ? -9.716 -1.203 9.202 1.00 96.56 81 PHE A O 1
ATOM 618 N N . LYS A 1 82 ? -8.125 -2.639 9.907 1.00 96.69 82 LYS A N 1
ATOM 619 C CA . LYS A 1 82 ? -7.003 -2.090 9.154 1.00 96.69 82 LYS A CA 1
ATOM 620 C C . LYS A 1 82 ? -6.500 -3.139 8.154 1.00 96.69 82 LYS A C 1
ATOM 622 O O .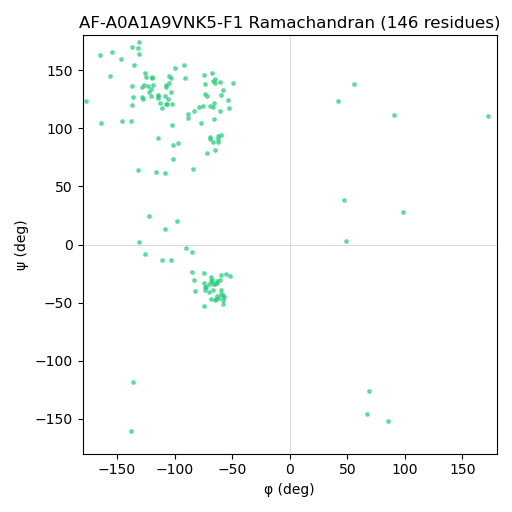 LYS A 1 82 ? -5.684 -3.986 8.519 1.00 96.69 82 LYS A O 1
ATOM 627 N N . PRO A 1 83 ? -7.012 -3.143 6.914 1.00 97.06 83 PRO A N 1
ATOM 628 C CA . PRO A 1 83 ? -6.464 -3.964 5.846 1.00 97.06 83 PRO A CA 1
ATOM 629 C C . PRO A 1 83 ? -5.144 -3.398 5.316 1.00 97.06 83 PRO A C 1
ATOM 631 O O . PRO A 1 83 ? -4.953 -2.182 5.225 1.00 97.06 83 PRO A O 1
ATOM 634 N N . PHE A 1 84 ? -4.269 -4.315 4.925 1.00 96.44 84 PHE A N 1
ATOM 635 C CA . PHE A 1 84 ? -3.091 -4.071 4.106 1.00 96.44 84 PHE A CA 1
ATOM 636 C C . PHE A 1 84 ? -3.368 -4.635 2.719 1.00 96.44 84 PHE A C 1
ATOM 638 O O . PHE A 1 84 ? -3.661 -5.825 2.591 1.00 96.44 84 PHE A O 1
ATOM 645 N N . VAL A 1 85 ? -3.300 -3.779 1.707 1.00 96.62 85 VAL A N 1
ATOM 646 C CA . VAL A 1 85 ? -3.558 -4.145 0.314 1.00 96.62 85 VAL A CA 1
ATOM 647 C C . VAL A 1 85 ? -2.314 -3.855 -0.508 1.00 96.62 85 VAL A C 1
ATOM 649 O O . VAL A 1 85 ? -1.717 -2.785 -0.366 1.00 96.62 85 VAL A O 1
ATOM 652 N N . ALA A 1 86 ? -1.933 -4.812 -1.343 1.00 95.12 86 ALA A N 1
ATOM 653 C CA . ALA A 1 86 ? -0.939 -4.641 -2.385 1.00 95.12 86 ALA A CA 1
ATOM 654 C C . ALA A 1 86 ? -1.638 -4.566 -3.740 1.00 95.12 86 ALA A C 1
ATOM 656 O O . ALA A 1 86 ? -2.587 -5.304 -3.994 1.00 95.12 86 ALA A O 1
ATOM 657 N N . THR A 1 87 ? -1.163 -3.662 -4.584 1.00 93.50 87 THR A N 1
ATOM 658 C CA . THR A 1 87 ? -1.658 -3.478 -5.945 1.00 93.50 87 THR A CA 1
ATOM 659 C C . THR A 1 87 ? -0.467 -3.532 -6.892 1.00 93.50 87 THR A C 1
ATOM 661 O O . THR A 1 87 ? 0.487 -2.774 -6.712 1.00 93.50 87 THR A O 1
ATOM 664 N N . ASP A 1 88 ? -0.497 -4.396 -7.902 1.00 92.19 88 ASP A N 1
ATOM 665 C CA . ASP A 1 88 ? 0.607 -4.536 -8.857 1.00 92.19 88 ASP A CA 1
ATOM 666 C C . ASP A 1 88 ? 0.140 -4.899 -10.275 1.00 92.19 88 ASP A C 1
ATOM 668 O O . ASP A 1 88 ? -0.974 -5.373 -10.490 1.00 92.19 88 ASP A O 1
ATOM 672 N N . ASP A 1 89 ? 1.001 -4.643 -11.264 1.00 88.69 89 ASP A N 1
ATOM 673 C CA . ASP A 1 89 ? 0.757 -4.947 -12.680 1.00 88.69 89 ASP A CA 1
ATOM 674 C C . ASP A 1 89 ? 1.611 -6.118 -13.207 1.00 88.69 89 ASP A C 1
ATOM 676 O O . ASP A 1 89 ? 1.741 -6.293 -14.421 1.00 88.69 89 ASP A O 1
ATOM 680 N N . ASN A 1 90 ? 2.245 -6.902 -12.320 1.00 86.62 90 ASN A N 1
ATOM 681 C CA . ASN A 1 90 ? 3.267 -7.922 -12.610 1.00 86.62 90 ASN A CA 1
ATOM 682 C C . ASN A 1 90 ? 4.423 -7.466 -13.531 1.00 86.62 90 ASN A C 1
ATOM 684 O O . ASN A 1 90 ? 5.346 -8.234 -13.829 1.00 86.62 90 ASN A O 1
ATOM 688 N N . ASN A 1 91 ? 4.456 -6.200 -13.948 1.00 86.56 91 ASN A N 1
ATOM 689 C CA . ASN A 1 91 ? 5.347 -5.673 -14.975 1.00 86.56 91 ASN A CA 1
ATOM 690 C C . ASN A 1 91 ? 6.222 -4.525 -14.457 1.00 86.56 91 ASN A C 1
ATOM 692 O O . ASN A 1 91 ? 6.740 -3.719 -15.226 1.00 86.56 91 ASN A O 1
ATOM 696 N N . GLY A 1 92 ? 6.441 -4.499 -13.144 1.00 85.81 92 GLY A N 1
ATOM 697 C CA . GLY A 1 92 ? 7.406 -3.616 -12.508 1.00 85.81 92 GLY A CA 1
ATOM 698 C C . GLY A 1 92 ? 6.779 -2.361 -11.927 1.00 85.81 92 GLY A C 1
ATOM 699 O O . GLY A 1 92 ? 7.472 -1.358 -11.826 1.00 85.81 92 GLY A O 1
ATOM 700 N N . ARG A 1 93 ? 5.506 -2.386 -11.528 1.00 89.44 93 ARG A N 1
ATOM 701 C CA . ARG A 1 93 ? 4.912 -1.357 -10.670 1.00 89.44 93 ARG A CA 1
ATOM 702 C C . ARG A 1 93 ? 4.227 -2.011 -9.485 1.00 89.44 93 ARG A C 1
ATOM 704 O O . ARG A 1 93 ? 3.544 -3.017 -9.649 1.00 89.44 93 ARG A O 1
ATOM 711 N N . ILE A 1 94 ? 4.439 -1.447 -8.303 1.00 93.06 94 ILE A N 1
ATOM 712 C CA . ILE A 1 94 ? 3.872 -1.951 -7.051 1.00 93.06 94 ILE A CA 1
ATOM 713 C C . ILE A 1 94 ? 3.378 -0.756 -6.240 1.00 93.06 94 ILE A C 1
ATOM 715 O O . ILE A 1 94 ? 4.064 0.259 -6.137 1.00 93.06 94 ILE A O 1
ATOM 719 N N . GLY A 1 95 ? 2.194 -0.884 -5.658 1.00 94.06 95 GLY A N 1
ATOM 720 C CA . GLY A 1 95 ? 1.607 0.038 -4.698 1.00 94.06 95 GLY A CA 1
ATOM 721 C C . GLY A 1 95 ? 1.205 -0.702 -3.428 1.00 94.06 95 GLY A C 1
ATOM 722 O O . GLY A 1 95 ? 0.827 -1.874 -3.459 1.00 94.06 95 GLY A O 1
ATOM 723 N N . LEU A 1 96 ? 1.295 -0.013 -2.294 1.00 95.19 96 LEU A N 1
ATOM 724 C CA . LEU A 1 96 ? 0.867 -0.530 -0.995 1.00 95.19 96 LEU A CA 1
ATOM 725 C C . LEU A 1 96 ? -0.071 0.475 -0.339 1.00 95.19 96 LEU A C 1
ATOM 727 O O . LEU A 1 96 ? 0.255 1.656 -0.189 1.00 95.19 96 LEU A O 1
ATOM 731 N N . GLY A 1 97 ? -1.242 -0.004 0.064 1.00 95.38 97 GLY A N 1
ATOM 732 C CA . GLY A 1 97 ? -2.306 0.804 0.636 1.00 95.38 97 GLY A CA 1
ATOM 733 C C . GLY A 1 97 ? -2.718 0.305 2.007 1.00 95.38 97 GLY A C 1
ATOM 734 O O . GLY A 1 97 ? -2.896 -0.892 2.239 1.00 95.38 97 GLY A O 1
ATOM 735 N N . VAL A 1 98 ? -2.898 1.250 2.926 1.00 96.19 98 VAL A N 1
ATOM 736 C CA . VAL A 1 98 ? -3.344 0.964 4.286 1.00 96.19 98 VAL A CA 1
ATOM 737 C C . VAL A 1 98 ? -4.390 1.991 4.683 1.00 96.19 98 VAL A C 1
ATOM 739 O O . VAL A 1 98 ? -4.126 3.191 4.737 1.00 96.19 98 VAL A O 1
ATOM 742 N N . LYS A 1 99 ? -5.591 1.515 4.996 1.00 96.81 99 LYS A N 1
ATOM 743 C CA . LYS A 1 99 ? -6.702 2.342 5.478 1.00 96.81 99 LYS A CA 1
ATOM 744 C C . LYS A 1 99 ? -7.286 1.693 6.724 1.00 96.81 99 LYS A C 1
ATOM 746 O O . LYS A 1 99 ? -7.014 0.531 6.997 1.00 96.81 99 LYS A O 1
ATOM 751 N N . CYS A 1 100 ? -8.069 2.432 7.501 1.00 94.94 100 CYS A N 1
ATOM 752 C CA . CYS A 1 100 ? -8.817 1.856 8.611 1.00 94.94 100 CYS A CA 1
ATOM 753 C C . CYS A 1 100 ? -10.241 2.400 8.624 1.00 94.94 100 CYS A C 1
ATOM 755 O O . CYS A 1 100 ? -10.415 3.613 8.625 1.00 94.94 100 CYS A O 1
ATOM 757 N N . ASN A 1 101 ? -11.227 1.503 8.641 1.00 96.75 101 ASN A N 1
ATOM 758 C CA . ASN A 1 101 ? -12.655 1.826 8.728 1.00 96.75 101 ASN A CA 1
ATOM 759 C C . ASN A 1 101 ? -13.347 0.873 9.717 1.00 96.75 101 ASN A C 1
ATOM 761 O O . ASN A 1 101 ? -12.740 -0.082 10.203 1.00 96.75 101 ASN A O 1
ATOM 765 N N . GLU A 1 102 ? -14.599 1.166 10.060 1.00 94.12 102 GLU A N 1
ATOM 766 C CA . GLU A 1 102 ? -15.412 0.348 10.975 1.00 94.12 102 GLU A CA 1
ATOM 767 C C . GLU A 1 102 ? -15.892 -0.944 10.314 1.00 94.12 102 GLU A C 1
ATOM 769 O O . GLU A 1 102 ? -15.933 -1.987 10.957 1.00 94.12 102 GLU A O 1
ATOM 774 N N . GLU A 1 103 ? -16.158 -0.896 9.009 1.00 94.81 103 GLU A N 1
ATOM 775 C CA . GLU A 1 103 ? -16.550 -2.056 8.214 1.00 94.81 103 GLU A CA 1
ATOM 776 C C . GLU A 1 103 ? -15.388 -2.571 7.362 1.00 94.81 103 GLU A C 1
ATOM 778 O O . GLU A 1 103 ? -14.608 -1.803 6.790 1.00 94.81 103 GLU A O 1
ATOM 783 N N . VAL A 1 104 ? -15.304 -3.893 7.214 1.00 94.56 104 VAL A N 1
ATOM 784 C CA . VAL A 1 104 ? -14.225 -4.552 6.465 1.00 94.56 104 VAL A CA 1
ATOM 785 C C . VAL A 1 104 ? -14.262 -4.179 4.979 1.00 94.56 104 VAL A C 1
ATOM 787 O O . VAL A 1 104 ? -13.237 -3.806 4.409 1.00 94.56 104 VAL A O 1
ATOM 790 N N . ALA A 1 105 ? -15.441 -4.225 4.351 1.00 95.56 105 ALA A N 1
ATOM 791 C CA . ALA A 1 105 ? -15.584 -3.966 2.919 1.00 95.56 105 ALA A CA 1
ATOM 792 C C . ALA A 1 105 ? -15.185 -2.528 2.547 1.00 95.56 105 ALA A C 1
ATOM 794 O O . ALA A 1 105 ? -14.447 -2.310 1.583 1.00 95.56 105 ALA A O 1
ATOM 795 N N . THR A 1 106 ? -15.617 -1.538 3.333 1.00 96.31 106 THR A N 1
ATOM 796 C CA . THR A 1 106 ? -15.262 -0.131 3.098 1.00 96.31 106 THR A CA 1
ATOM 797 C C . THR A 1 106 ? -13.789 0.133 3.393 1.00 96.31 106 THR A C 1
ATOM 799 O O . THR A 1 106 ? -13.165 0.944 2.707 1.00 96.31 106 THR A O 1
ATOM 802 N N . ALA A 1 107 ? -13.197 -0.553 4.378 1.00 96.25 107 ALA A N 1
ATOM 803 C CA . ALA A 1 107 ? -11.766 -0.473 4.661 1.00 96.25 107 ALA A CA 1
ATOM 804 C C . ALA A 1 107 ? -10.927 -0.953 3.470 1.00 96.25 107 ALA A C 1
ATOM 806 O O . ALA A 1 107 ? -9.979 -0.272 3.082 1.00 96.25 107 ALA A O 1
ATOM 807 N N . ILE A 1 108 ? -11.296 -2.091 2.872 1.00 96.00 108 ILE A N 1
ATOM 808 C CA . ILE A 1 108 ? -10.579 -2.671 1.728 1.00 96.00 108 ILE A CA 1
ATOM 809 C C . ILE A 1 108 ? -10.681 -1.743 0.516 1.00 96.00 108 ILE A C 1
ATOM 811 O O . ILE A 1 108 ? -9.658 -1.393 -0.065 1.00 96.00 108 ILE A O 1
ATOM 815 N N . ARG A 1 109 ? -11.884 -1.250 0.190 1.00 95.25 109 ARG A N 1
ATOM 816 C CA . ARG A 1 109 ? -12.081 -0.288 -0.912 1.00 95.25 109 ARG A CA 1
ATOM 817 C C . ARG A 1 109 ? -11.232 0.973 -0.730 1.00 95.25 109 ARG A C 1
ATOM 819 O O . ARG A 1 109 ? -10.563 1.417 -1.658 1.00 95.25 109 ARG A O 1
ATOM 826 N N . GLY A 1 110 ? -11.204 1.525 0.484 1.00 95.06 110 GLY A N 1
ATOM 827 C CA . GLY A 1 110 ? -10.376 2.689 0.802 1.00 95.06 110 GLY A CA 1
ATOM 828 C C . GLY A 1 110 ? -8.870 2.407 0.762 1.00 95.06 110 GLY A C 1
ATOM 829 O O . GLY A 1 110 ? -8.090 3.309 0.449 1.00 95.06 110 GLY A O 1
ATOM 830 N N . ALA A 1 111 ? -8.452 1.179 1.071 1.00 95.94 111 ALA A N 1
ATOM 831 C CA . ALA A 1 111 ? -7.058 0.758 0.991 1.00 95.94 111 ALA A CA 1
ATOM 832 C C . ALA A 1 111 ? -6.600 0.568 -0.460 1.00 95.94 111 ALA A C 1
ATOM 834 O O . ALA A 1 111 ? -5.511 1.029 -0.780 1.00 95.94 111 ALA A O 1
ATOM 835 N N . ILE A 1 112 ? -7.440 0.015 -1.343 1.00 94.88 112 ILE A N 1
ATOM 836 C CA . ILE A 1 112 ? -7.161 -0.083 -2.788 1.00 94.88 112 ILE A CA 1
ATOM 837 C C . ILE A 1 112 ? -6.923 1.310 -3.382 1.00 94.88 112 ILE A C 1
ATOM 839 O O . ILE A 1 112 ? -5.914 1.543 -4.039 1.00 94.88 112 ILE A O 1
ATOM 843 N N . ILE A 1 113 ? -7.796 2.281 -3.082 1.00 94.44 113 ILE A N 1
ATOM 844 C CA . ILE A 1 113 ? -7.618 3.671 -3.543 1.00 94.44 113 ILE A CA 1
ATOM 845 C C . ILE A 1 113 ? -6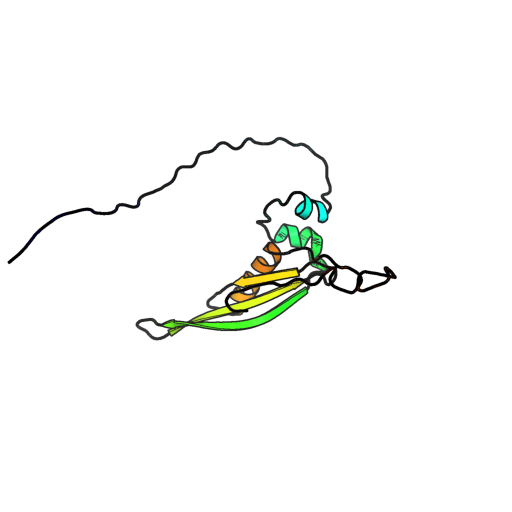.273 4.232 -3.059 1.00 94.44 113 ILE A C 1
ATOM 847 O O . ILE A 1 113 ? -5.540 4.853 -3.823 1.00 94.44 113 ILE A O 1
ATOM 851 N N . SER A 1 114 ? -5.921 3.982 -1.795 1.00 94.50 114 SER A N 1
ATOM 852 C CA . SER A 1 114 ? -4.636 4.415 -1.244 1.00 94.50 114 SER A CA 1
ATOM 853 C C . SER A 1 114 ? -3.434 3.709 -1.880 1.00 94.50 114 SER A C 1
ATOM 855 O O . SER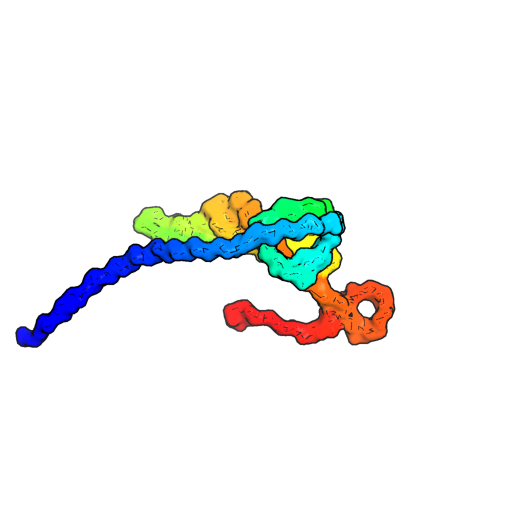 A 1 114 ? -2.387 4.339 -1.983 1.00 94.50 114 SER A O 1
ATOM 857 N N . ALA A 1 115 ? -3.566 2.435 -2.265 1.00 94.62 115 ALA A N 1
ATOM 858 C CA . ALA A 1 115 ? -2.515 1.648 -2.912 1.00 94.62 115 ALA A CA 1
ATOM 859 C C . ALA A 1 115 ? -2.250 2.140 -4.336 1.00 94.62 115 ALA A C 1
ATOM 861 O O . ALA A 1 115 ? -1.100 2.277 -4.742 1.00 94.62 115 ALA A O 1
ATOM 862 N N . LYS A 1 116 ? -3.316 2.480 -5.069 1.00 92.12 116 LYS A N 1
ATOM 863 C CA . LYS A 1 116 ? -3.211 3.093 -6.394 1.00 92.12 116 LYS A CA 1
ATOM 864 C C . LYS A 1 116 ? -2.420 4.398 -6.309 1.00 92.12 116 LYS A C 1
ATOM 866 O O . LYS A 1 116 ? -1.428 4.555 -7.008 1.00 92.12 116 LYS A O 1
ATOM 871 N N . LEU A 1 117 ? -2.777 5.303 -5.398 1.00 91.44 117 LEU A N 1
ATOM 872 C CA . LEU A 1 117 ? -2.070 6.585 -5.246 1.00 91.44 117 LEU A CA 1
ATOM 873 C C . LEU A 1 117 ? -0.575 6.438 -4.897 1.00 91.44 117 LEU A C 1
ATOM 875 O O . LEU A 1 117 ? 0.206 7.334 -5.206 1.00 91.44 117 LEU A O 1
ATOM 879 N N . SER A 1 118 ? -0.172 5.332 -4.264 1.00 91.31 118 SER A N 1
ATOM 880 C CA . SER A 1 118 ? 1.212 5.051 -3.862 1.00 91.31 118 SER A CA 1
ATOM 881 C C . SER A 1 118 ? 1.976 4.149 -4.841 1.00 91.31 118 SER A C 1
ATOM 883 O O . SER A 1 118 ? 2.976 3.547 -4.452 1.00 91.31 118 SER A O 1
ATOM 885 N N . LEU A 1 119 ? 1.534 4.033 -6.098 1.00 89.88 119 LEU A N 1
ATOM 886 C CA . LEU A 1 119 ? 2.178 3.175 -7.094 1.00 89.88 119 LEU A CA 1
ATOM 887 C C . LEU A 1 119 ? 3.590 3.675 -7.447 1.00 89.88 119 LEU A C 1
ATOM 889 O O . LEU A 1 119 ? 3.762 4.787 -7.950 1.00 89.88 119 LEU A O 1
ATOM 893 N N . VAL A 1 120 ? 4.595 2.824 -7.254 1.00 89.31 120 VAL A N 1
ATOM 894 C CA . VAL A 1 120 ? 6.009 3.116 -7.522 1.00 89.31 120 VAL A CA 1
ATOM 895 C C . VAL A 1 120 ? 6.552 2.154 -8.588 1.00 89.31 120 VAL A C 1
ATOM 897 O O . VAL A 1 120 ? 6.264 0.953 -8.535 1.00 89.31 120 VAL A O 1
ATOM 900 N N . PRO A 1 121 ? 7.345 2.638 -9.564 1.00 90.75 121 PRO A N 1
ATOM 901 C CA . PRO A 1 121 ? 8.022 1.775 -10.521 1.00 90.75 121 PRO A CA 1
ATOM 902 C C . PRO A 1 121 ? 9.200 1.042 -9.863 1.00 90.75 121 PRO A C 1
ATOM 904 O O . PRO A 1 121 ? 9.989 1.616 -9.116 1.00 90.75 121 PRO A O 1
ATOM 907 N N . VAL A 1 122 ? 9.343 -0.239 -10.183 1.00 90.31 122 VAL A N 1
ATOM 908 C CA . VAL A 1 122 ? 10.398 -1.128 -9.702 1.00 90.31 122 VAL A CA 1
ATOM 909 C C . VAL A 1 122 ? 11.444 -1.298 -10.792 1.00 90.31 122 VAL A C 1
ATOM 911 O O . VAL A 1 122 ? 11.158 -1.808 -11.877 1.00 90.31 122 VAL A O 1
ATOM 914 N N . GLN A 1 123 ? 12.684 -0.934 -10.474 1.00 89.44 123 GLN A N 1
ATOM 915 C CA . GLN A 1 123 ? 13.814 -1.168 -11.362 1.00 89.44 123 GLN A CA 1
ATOM 916 C C . GLN A 1 123 ? 14.211 -2.649 -11.341 1.00 89.44 123 GLN A C 1
ATOM 918 O O . GLN A 1 123 ? 14.601 -3.196 -10.308 1.00 89.44 123 GLN A O 1
ATOM 923 N N . ARG A 1 124 ? 14.137 -3.299 -12.504 1.00 89.81 124 ARG A N 1
ATOM 924 C CA . ARG A 1 124 ? 14.526 -4.703 -12.701 1.00 89.81 124 ARG A CA 1
ATOM 925 C C . ARG A 1 124 ? 15.868 -4.781 -13.430 1.00 89.81 124 ARG A C 1
ATOM 927 O O . ARG A 1 124 ? 16.146 -3.978 -14.315 1.00 89.81 124 ARG A O 1
ATOM 934 N N . GLY A 1 125 ? 16.683 -5.771 -13.088 1.00 89.81 125 GLY A N 1
ATOM 935 C CA . GLY A 1 125 ? 18.002 -6.014 -13.664 1.00 89.81 125 GLY A CA 1
ATOM 936 C C . GLY A 1 125 ? 18.276 -7.491 -13.952 1.00 89.81 125 GLY A C 1
ATOM 937 O O . GLY A 1 125 ? 17.362 -8.310 -14.072 1.00 89.81 125 GLY A O 1
ATOM 938 N N . TYR A 1 126 ? 19.562 -7.802 -14.089 1.00 89.69 126 TYR A N 1
ATOM 939 C CA . TYR A 1 126 ? 20.093 -9.141 -14.331 1.00 89.69 126 TYR A CA 1
ATOM 940 C C . TYR A 1 126 ? 21.117 -9.448 -13.244 1.00 89.69 126 TYR A C 1
ATOM 942 O O . TYR A 1 126 ? 21.862 -8.554 -12.845 1.00 89.69 126 TYR A O 1
ATOM 950 N N . TRP A 1 127 ? 21.191 -10.699 -12.796 1.00 86.69 127 TRP A N 1
ATOM 951 C CA . TRP A 1 127 ? 22.240 -11.118 -11.864 1.00 86.69 127 TRP A CA 1
ATOM 952 C C . TRP A 1 127 ? 23.606 -11.216 -12.566 1.00 86.69 127 TRP A C 1
ATOM 954 O O . TRP A 1 127 ? 24.635 -10.886 -11.983 1.00 86.69 127 TRP A O 1
ATOM 964 N N . GLY A 1 128 ? 23.620 -11.664 -13.825 1.00 86.44 128 GLY A N 1
ATOM 965 C CA . GLY A 1 128 ? 24.831 -11.890 -14.616 1.00 86.44 128 GLY A CA 1
ATOM 966 C C . GLY A 1 128 ? 24.687 -11.365 -16.040 1.00 86.44 128 GLY A C 1
ATOM 967 O O . GLY A 1 128 ? 24.495 -10.168 -16.254 1.00 86.44 128 GLY A O 1
ATOM 968 N N . ASN A 1 129 ? 24.783 -12.258 -17.028 1.00 85.62 129 ASN A N 1
ATOM 969 C CA . ASN A 1 129 ? 24.693 -11.853 -18.427 1.00 85.62 129 ASN A CA 1
ATOM 970 C C . ASN A 1 129 ? 23.294 -11.298 -18.767 1.00 85.62 129 ASN A C 1
ATOM 972 O O . ASN A 1 129 ? 22.273 -11.795 -18.285 1.00 85.62 129 ASN A O 1
ATOM 976 N N . LYS A 1 130 ? 23.247 -10.261 -19.607 1.00 85.06 130 LYS A N 1
ATOM 977 C CA . LYS A 1 130 ? 22.025 -9.516 -19.948 1.00 85.06 130 LYS A CA 1
ATOM 978 C C . LYS A 1 130 ? 21.263 -10.213 -21.073 1.00 85.06 130 LYS A C 1
ATOM 980 O O . LYS A 1 130 ? 21.171 -9.702 -22.185 1.00 85.06 130 LYS A O 1
ATOM 985 N N . ILE A 1 131 ? 20.769 -11.411 -20.784 1.00 84.50 131 ILE A N 1
ATOM 986 C CA . ILE A 1 131 ? 20.058 -12.256 -21.746 1.00 84.50 131 ILE A CA 1
ATOM 987 C C . ILE A 1 131 ? 18.568 -12.265 -21.382 1.00 84.50 131 ILE A C 1
ATOM 989 O O . ILE A 1 131 ? 18.213 -12.412 -20.214 1.00 84.50 131 ILE A O 1
ATOM 993 N N . VAL A 1 132 ? 17.694 -12.158 -22.388 1.00 88.75 132 VAL A N 1
ATOM 994 C CA . VAL A 1 132 ? 16.223 -12.122 -22.246 1.00 88.75 132 VAL A CA 1
ATOM 995 C C . VAL A 1 132 ? 15.738 -10.847 -21.530 1.00 88.75 132 VAL A C 1
ATOM 997 O O . VAL A 1 132 ? 16.280 -9.773 -21.762 1.00 88.75 132 VAL A O 1
ATOM 1000 N N . LYS A 1 133 ? 14.667 -10.938 -20.731 1.00 85.31 133 LYS A N 1
ATOM 1001 C CA . LYS A 1 133 ? 14.084 -9.855 -19.938 1.00 85.31 133 LYS A CA 1
ATOM 1002 C C . LYS A 1 133 ? 14.707 -9.861 -18.546 1.00 85.31 133 LYS A C 1
ATOM 1004 O O . LYS A 1 133 ? 15.157 -10.897 -18.052 1.00 85.31 133 LYS A O 1
ATOM 1009 N N . SER A 1 134 ? 14.697 -8.699 -17.906 1.00 87.44 134 SER A N 1
ATOM 1010 C CA . SER A 1 134 ? 15.167 -8.551 -16.535 1.00 87.44 134 SER A CA 1
ATOM 1011 C C . SER A 1 134 ? 14.364 -9.448 -15.587 1.00 87.44 134 SER A C 1
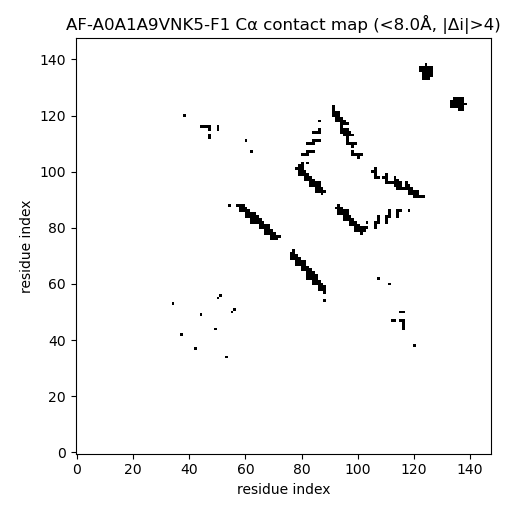ATOM 1013 O O . SER A 1 134 ? 13.132 -9.455 -15.607 1.00 87.44 134 SER A O 1
ATOM 1015 N N . HIS A 1 135 ? 15.081 -10.233 -14.785 1.00 87.69 135 HIS A N 1
ATOM 1016 C CA . HIS A 1 135 ? 14.520 -11.301 -13.951 1.00 87.69 135 HIS A CA 1
ATOM 1017 C C . HIS A 1 135 ? 14.897 -11.170 -12.469 1.00 87.69 135 HIS A C 1
ATOM 1019 O O . HIS A 1 135 ? 14.354 -11.894 -11.641 1.00 87.69 135 HIS A O 1
ATOM 1025 N N . THR A 1 136 ? 15.791 -10.244 -12.108 1.00 89.06 136 THR A N 1
ATOM 1026 C CA . THR A 1 136 ? 16.187 -9.991 -10.713 1.00 89.06 136 THR A CA 1
ATOM 1027 C C . THR A 1 136 ? 16.134 -8.508 -10.366 1.00 89.06 136 THR A C 1
ATOM 1029 O O . THR A 1 136 ? 15.913 -7.652 -11.222 1.00 89.06 136 THR A O 1
ATOM 1032 N N . VAL A 1 137 ? 16.366 -8.180 -9.095 1.00 88.69 137 VAL A N 1
ATOM 1033 C CA . VAL A 1 137 ? 16.670 -6.806 -8.668 1.00 88.69 137 VAL A CA 1
ATOM 1034 C C . VAL A 1 137 ? 18.043 -6.397 -9.221 1.00 88.69 137 VAL A C 1
ATOM 1036 O O . VAL A 1 137 ? 18.922 -7.244 -9.394 1.00 88.69 137 VAL A O 1
ATOM 1039 N N . SER A 1 138 ? 18.227 -5.110 -9.532 1.00 88.88 138 SER A N 1
ATOM 1040 C CA . SER A 1 138 ? 19.468 -4.572 -10.113 1.00 88.88 138 SER A CA 1
ATOM 1041 C C . SER A 1 138 ? 20.666 -4.595 -9.162 1.00 88.88 138 SER A C 1
ATOM 1043 O O . SER A 1 138 ? 21.805 -4.710 -9.602 1.00 88.88 138 SER A O 1
ATOM 1045 N N . CYS A 1 139 ? 20.422 -4.447 -7.864 1.00 90.44 139 CYS A N 1
ATOM 1046 C CA . CYS A 1 139 ? 21.444 -4.412 -6.826 1.00 90.44 139 CYS A CA 1
ATOM 1047 C C . CYS A 1 139 ? 20.849 -4.859 -5.485 1.00 90.44 139 CYS A C 1
ATOM 1049 O O . CYS A 1 139 ? 19.630 -4.938 -5.326 1.00 90.44 139 CYS A O 1
ATOM 1051 N N . LYS A 1 140 ? 21.711 -5.161 -4.507 1.00 92.81 140 LYS A N 1
ATOM 1052 C CA . LYS A 1 140 ? 21.265 -5.413 -3.131 1.00 92.81 140 LYS A CA 1
ATOM 1053 C C . LYS A 1 140 ? 20.711 -4.110 -2.558 1.00 92.81 140 LYS A C 1
ATOM 1055 O O . LYS A 1 140 ? 21.444 -3.132 -2.447 1.00 92.81 140 LYS A O 1
ATOM 1060 N N . VAL A 1 141 ? 19.432 -4.116 -2.204 1.00 93.00 141 VAL A N 1
ATOM 1061 C CA . VAL A 1 141 ? 18.734 -2.983 -1.591 1.00 93.00 141 VAL A CA 1
ATOM 1062 C C . VAL A 1 141 ? 18.213 -3.392 -0.223 1.00 93.00 141 VAL A C 1
ATOM 1064 O O . VAL A 1 141 ? 17.809 -4.537 -0.020 1.00 93.00 141 VAL A O 1
ATOM 1067 N N . THR A 1 142 ? 18.231 -2.458 0.718 1.00 93.62 142 THR A N 1
ATOM 1068 C CA . THR A 1 142 ? 17.646 -2.624 2.049 1.00 93.62 142 THR A CA 1
ATOM 1069 C C . THR A 1 142 ? 16.558 -1.573 2.242 1.00 93.62 142 THR A C 1
ATOM 1071 O O . THR A 1 142 ? 16.673 -0.447 1.761 1.00 93.62 142 THR A O 1
ATOM 1074 N N . GLY A 1 143 ? 15.479 -1.950 2.922 1.00 93.31 143 GLY A N 1
ATOM 1075 C CA . GLY A 1 143 ? 14.403 -1.048 3.322 1.00 93.31 143 GLY A CA 1
ATOM 1076 C C . GLY A 1 143 ? 14.187 -1.180 4.822 1.00 93.31 143 GLY A C 1
ATOM 1077 O O . GLY A 1 143 ? 14.224 -2.293 5.331 1.00 93.31 143 GLY A O 1
ATOM 1078 N N . LYS A 1 144 ? 13.995 -0.054 5.514 1.00 94.94 144 LYS A N 1
ATOM 1079 C CA . LYS A 1 144 ? 13.763 -0.018 6.961 1.00 94.94 144 LYS A CA 1
ATOM 1080 C C . LYS A 1 144 ? 12.360 0.500 7.245 1.00 94.94 144 LYS A C 1
ATOM 1082 O O . LYS A 1 144 ? 12.007 1.588 6.787 1.00 94.94 144 LYS A O 1
ATOM 1087 N N . CYS A 1 145 ? 11.579 -0.230 8.030 1.00 92.25 145 CYS A N 1
ATOM 1088 C CA . CYS A 1 145 ? 10.288 0.236 8.524 1.00 92.25 145 CYS A CA 1
ATOM 1089 C C . CYS A 1 145 ? 10.108 -0.153 9.999 1.00 92.25 145 CYS A C 1
ATOM 1091 O O . CYS A 1 145 ? 9.871 -1.300 10.364 1.00 92.25 145 CYS A O 1
ATOM 1093 N N . GLY A 1 146 ? 10.223 0.836 10.891 1.00 94.19 146 GLY A N 1
ATOM 1094 C CA . GLY A 1 146 ? 10.222 0.582 12.332 1.00 94.19 146 GLY A CA 1
ATOM 1095 C C . GLY A 1 146 ? 11.490 -0.154 12.774 1.00 94.19 146 GLY A C 1
ATOM 1096 O O . GLY A 1 146 ? 12.600 0.323 12.534 1.00 94.19 146 GLY A O 1
ATOM 1097 N N . SER A 1 147 ? 11.315 -1.284 13.459 1.00 92.50 147 SER A N 1
ATOM 1098 C CA . SER A 1 147 ? 12.410 -2.154 13.907 1.00 92.50 147 SER A CA 1
ATOM 1099 C C . SER A 1 147 ? 12.880 -3.156 12.849 1.00 92.50 147 SER A C 1
ATOM 1101 O O . SER A 1 147 ? 13.843 -3.871 13.109 1.00 92.50 147 SER A O 1
ATOM 1103 N N . VAL A 1 148 ? 12.181 -3.239 11.713 1.00 79.56 148 VAL A N 1
ATOM 1104 C CA . VAL A 1 148 ? 12.453 -4.164 10.603 1.00 79.56 148 VAL A CA 1
ATOM 1105 C C . VAL A 1 148 ? 13.297 -3.486 9.534 1.00 79.56 148 VAL A C 1
ATOM 1107 O O . VAL A 1 148 ? 13.078 -2.271 9.300 1.00 79.56 148 VAL A O 1
#

Mean predicted aligned error: 13.04 Å

Organism: Glossina austeni (NCBI:txid7395)